Protein AF-A0A7X8C6Z3-F1 (afdb_monomer)

Radius of gyration: 22.42 Å; Cα contacts (8 Å, |Δi|>4): 36; chains: 1; bounding box: 45×37×60 Å

Mean predicted aligned error: 15.54 Å

Foldseek 3Di:
DDDDDPLRVLLVVLCVVVVNDLVCLVVPPCPVDPSNCSNVSDDPVCVVPDDVVVVVVVVVVVCVVPPDDDPPPPPDPPDDPDPPPPPDDDDDDDDDDDDDD

Structure (mmCIF, N/CA/C/O backbone):
data_AF-A0A7X8C6Z3-F1
#
_entry.id   AF-A0A7X8C6Z3-F1
#
loop_
_atom_site.group_PDB
_atom_site.id
_atom_site.type_symbol
_atom_site.label_atom_id
_atom_site.label_alt_id
_atom_site.label_comp_id
_atom_site.label_asym_id
_atom_site.label_entity_id
_atom_site.label_seq_id
_atom_site.pdbx_PDB_ins_code
_atom_site.Cartn_x
_atom_site.Cartn_y
_atom_site.Cartn_z
_atom_site.occupancy
_atom_site.B_iso_or_equiv
_atom_site.auth_seq_id
_atom_site.auth_comp_id
_atom_site.auth_asym_id
_atom_site.auth_atom_id
_atom_site.pdbx_PDB_model_num
ATOM 1 N N . MET A 1 1 ? 11.197 -3.847 18.656 1.00 56.16 1 MET A N 1
ATOM 2 C CA . MET A 1 1 ? 10.715 -3.113 17.462 1.00 56.16 1 MET A CA 1
ATOM 3 C C . MET A 1 1 ? 9.354 -3.681 17.085 1.00 56.16 1 MET A C 1
ATOM 5 O O . MET A 1 1 ? 9.218 -4.897 17.106 1.00 56.16 1 MET A O 1
ATOM 9 N N . ALA A 1 2 ? 8.336 -2.854 16.836 1.00 82.25 2 ALA A N 1
ATOM 10 C CA . ALA A 1 2 ? 7.005 -3.354 16.475 1.00 82.25 2 ALA A CA 1
ATOM 11 C C . ALA A 1 2 ? 7.013 -3.902 15.039 1.00 82.25 2 ALA A C 1
ATOM 13 O O . ALA A 1 2 ? 7.478 -3.214 14.129 1.00 82.25 2 ALA A O 1
ATOM 14 N N . GLN A 1 3 ? 6.496 -5.116 14.838 1.00 83.19 3 GLN A N 1
ATOM 15 C CA . GLN A 1 3 ? 6.463 -5.737 13.515 1.00 83.19 3 GLN A CA 1
ATOM 16 C C . GLN A 1 3 ? 5.464 -5.006 12.608 1.00 83.19 3 GLN A C 1
ATOM 18 O O . GLN A 1 3 ? 4.303 -4.828 12.997 1.00 83.19 3 GLN A O 1
ATOM 23 N N . PRO A 1 4 ? 5.878 -4.546 11.411 1.00 87.56 4 PRO A N 1
ATOM 24 C CA . PRO A 1 4 ? 4.972 -3.868 10.501 1.00 87.56 4 PRO A CA 1
ATOM 25 C C . PRO A 1 4 ? 3.896 -4.841 10.020 1.00 87.56 4 PRO A C 1
ATOM 27 O O . PRO A 1 4 ? 4.165 -6.007 9.736 1.00 87.56 4 PRO A O 1
ATOM 30 N N . THR A 1 5 ? 2.665 -4.349 9.874 1.00 90.69 5 THR A N 1
ATOM 31 C CA . THR A 1 5 ? 1.627 -5.125 9.192 1.00 90.69 5 THR A CA 1
ATOM 32 C C . THR A 1 5 ? 2.080 -5.438 7.760 1.00 90.69 5 THR A C 1
ATOM 34 O O . THR A 1 5 ? 2.791 -4.622 7.163 1.00 90.69 5 THR A O 1
ATOM 37 N N . PRO A 1 6 ? 1.654 -6.562 7.154 1.00 91.19 6 PRO A N 1
ATOM 38 C CA . PRO A 1 6 ? 2.103 -6.950 5.814 1.00 91.19 6 PRO A CA 1
ATOM 39 C C . PRO A 1 6 ? 1.912 -5.847 4.763 1.00 91.19 6 PRO A C 1
ATOM 41 O O . PRO A 1 6 ? 2.804 -5.573 3.967 1.00 91.19 6 PRO A O 1
ATOM 44 N N . LEU A 1 7 ? 0.787 -5.123 4.817 1.00 91.44 7 LEU A N 1
ATOM 45 C CA . LEU A 1 7 ? 0.518 -3.990 3.922 1.00 91.44 7 LEU A CA 1
ATOM 46 C C . LEU A 1 7 ? 1.495 -2.825 4.126 1.00 91.44 7 LEU A C 1
ATOM 48 O O . LEU A 1 7 ? 1.874 -2.152 3.167 1.00 91.44 7 LEU A O 1
ATOM 52 N N . ARG A 1 8 ? 1.914 -2.581 5.372 1.00 91.38 8 ARG A N 1
ATOM 53 C CA . ARG A 1 8 ? 2.900 -1.548 5.694 1.00 91.38 8 ARG A CA 1
ATOM 54 C C . ARG A 1 8 ? 4.295 -1.967 5.234 1.00 91.38 8 ARG A C 1
ATOM 56 O O . ARG A 1 8 ? 5.002 -1.128 4.689 1.00 91.38 8 ARG A O 1
ATOM 63 N N . ALA A 1 9 ? 4.649 -3.244 5.370 1.00 93.75 9 ALA A N 1
ATOM 64 C CA . ALA A 1 9 ? 5.900 -3.796 4.853 1.00 93.75 9 ALA A CA 1
ATOM 65 C C . ALA A 1 9 ? 5.982 -3.701 3.319 1.00 93.75 9 ALA A C 1
ATOM 67 O O . ALA A 1 9 ? 6.973 -3.204 2.790 1.00 93.75 9 ALA A O 1
ATOM 68 N N . ILE A 1 10 ? 4.912 -4.072 2.605 1.00 94.06 10 ILE A N 1
ATOM 69 C CA . ILE A 1 10 ? 4.843 -3.941 1.139 1.00 94.06 10 ILE A CA 1
ATOM 70 C C . ILE A 1 10 ? 5.023 -2.482 0.716 1.00 94.06 10 ILE A C 1
ATOM 72 O O . ILE A 1 10 ? 5.812 -2.188 -0.178 1.00 94.06 10 ILE A O 1
ATOM 76 N N . ARG A 1 11 ? 4.341 -1.545 1.387 1.00 93.31 11 ARG A N 1
ATOM 77 C CA . ARG A 1 11 ? 4.485 -0.117 1.085 1.00 93.31 11 ARG A CA 1
ATOM 78 C C . ARG A 1 11 ? 5.910 0.388 1.320 1.00 93.31 11 ARG A C 1
ATOM 80 O O . ARG A 1 11 ? 6.393 1.178 0.516 1.00 93.31 11 ARG A O 1
ATOM 87 N N . LEU A 1 12 ? 6.572 -0.056 2.389 1.00 93.25 12 LEU A N 1
ATOM 88 C CA . LEU A 1 12 ? 7.980 0.265 2.635 1.00 93.25 12 LEU A CA 1
ATOM 89 C C . LEU A 1 12 ? 8.872 -0.280 1.518 1.00 93.25 12 LEU A C 1
ATOM 91 O O . LEU A 1 12 ? 9.751 0.437 1.055 1.00 93.25 12 LEU A O 1
ATOM 95 N N . LYS A 1 13 ? 8.594 -1.489 1.014 1.00 93.75 13 LYS A N 1
ATOM 96 C CA . LYS A 1 13 ? 9.342 -2.044 -0.118 1.00 93.75 13 LYS A CA 1
ATOM 97 C C . LYS A 1 13 ? 9.119 -1.265 -1.415 1.00 93.75 13 LYS A C 1
ATOM 99 O O . LYS A 1 13 ? 10.060 -1.066 -2.174 1.00 93.75 13 LYS A O 1
ATOM 104 N N . CYS A 1 14 ? 7.900 -0.791 -1.666 1.00 94.25 14 CYS A N 1
ATOM 105 C CA . CYS A 1 14 ? 7.636 0.085 -2.808 1.00 94.25 14 CYS A CA 1
ATOM 106 C C . CYS A 1 14 ? 8.368 1.428 -2.679 1.00 94.25 14 CYS A C 1
ATOM 108 O O . CYS A 1 14 ? 8.866 1.933 -3.675 1.00 94.25 14 CYS A O 1
ATOM 110 N N . LEU A 1 15 ? 8.457 1.996 -1.471 1.00 94.19 15 LEU A N 1
ATOM 111 C CA . LEU A 1 15 ? 9.232 3.219 -1.237 1.00 94.19 15 LEU A CA 1
ATOM 112 C C . LEU A 1 15 ? 10.724 2.988 -1.487 1.00 94.19 15 LEU A C 1
ATOM 114 O O . LEU A 1 15 ? 11.330 3.777 -2.196 1.00 94.19 15 LEU A O 1
ATOM 118 N N . ASP A 1 16 ? 11.278 1.886 -0.989 1.00 95.50 16 ASP A N 1
ATOM 119 C CA . ASP A 1 16 ? 12.659 1.463 -1.249 1.00 95.50 16 ASP A CA 1
ATOM 120 C C . ASP A 1 16 ? 12.947 1.330 -2.759 1.00 95.50 16 ASP A C 1
ATOM 122 O O . ASP A 1 16 ? 13.919 1.880 -3.263 1.00 95.50 16 ASP A O 1
ATOM 126 N N . CYS A 1 17 ? 12.031 0.708 -3.509 1.00 94.56 17 CYS A N 1
ATOM 127 C CA . CYS A 1 17 ? 12.128 0.553 -4.966 1.00 94.56 17 CYS A CA 1
ATOM 128 C C . CYS A 1 17 ? 12.083 1.880 -5.746 1.00 94.56 17 CYS A C 1
ATOM 130 O O . CYS A 1 17 ? 12.598 1.954 -6.858 1.00 94.56 17 CYS A O 1
ATOM 132 N N . SER A 1 18 ? 11.432 2.908 -5.200 1.00 92.75 18 SER A N 1
ATOM 133 C CA . SER A 1 18 ? 11.241 4.212 -5.845 1.00 92.75 18 SER A CA 1
ATOM 134 C C . SER A 1 18 ? 12.092 5.313 -5.200 1.00 92.75 18 SER A C 1
ATOM 136 O O . SER A 1 18 ? 11.677 6.469 -5.168 1.00 92.75 18 SER A O 1
ATOM 138 N N . ASN A 1 19 ? 13.250 4.972 -4.623 1.00 93.69 19 ASN A N 1
ATOM 139 C CA . ASN A 1 19 ? 14.169 5.916 -3.968 1.00 93.69 19 ASN A CA 1
ATOM 140 C C . ASN A 1 19 ? 13.486 6.800 -2.905 1.00 93.69 19 ASN A C 1
ATOM 142 O O . ASN A 1 19 ? 13.750 7.996 -2.785 1.00 93.69 19 ASN A O 1
ATOM 146 N N . ASN A 1 20 ? 12.577 6.209 -2.131 1.00 92.88 20 ASN A N 1
ATOM 147 C CA . ASN A 1 20 ? 11.733 6.858 -1.128 1.00 92.88 20 ASN A CA 1
ATOM 148 C C . ASN A 1 20 ? 10.821 7.973 -1.665 1.00 92.88 20 ASN A C 1
ATOM 150 O O . ASN A 1 20 ? 10.283 8.751 -0.876 1.00 92.88 20 ASN A O 1
ATOM 154 N N . GLN A 1 21 ? 10.576 8.024 -2.977 1.00 92.56 21 GLN A N 1
ATOM 155 C CA . GLN A 1 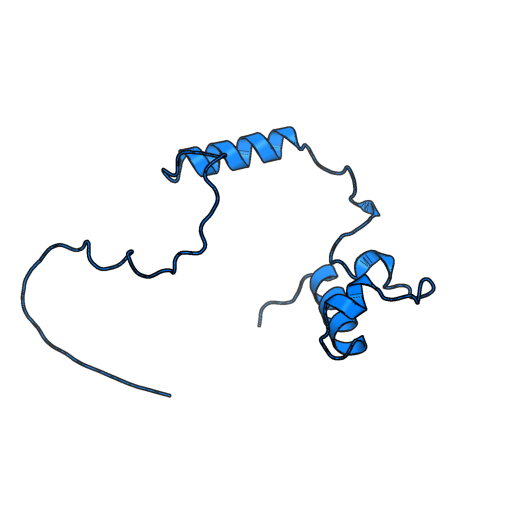21 ? 9.667 8.993 -3.579 1.00 92.56 21 GLN A CA 1
ATOM 156 C C . GLN A 1 21 ? 8.220 8.476 -3.559 1.00 92.56 21 GLN A C 1
ATOM 158 O O . GLN A 1 21 ? 7.866 7.548 -4.292 1.00 92.56 21 GLN A O 1
ATOM 163 N N . PRO A 1 22 ? 7.316 9.070 -2.755 1.00 90.94 22 PRO A N 1
ATOM 164 C CA . PRO A 1 22 ? 5.938 8.596 -2.651 1.00 90.94 22 PRO A CA 1
ATOM 165 C C . PRO A 1 22 ? 5.105 8.886 -3.906 1.00 90.94 22 PRO A C 1
ATOM 167 O O . PRO A 1 22 ? 4.072 8.240 -4.102 1.00 90.94 22 PRO A O 1
ATOM 170 N N . LEU A 1 23 ? 5.515 9.866 -4.719 1.00 93.06 23 LEU A N 1
ATOM 171 C CA . LEU A 1 23 ? 4.855 10.212 -5.976 1.00 93.06 23 LEU A CA 1
ATOM 172 C C . LEU A 1 23 ? 5.088 9.123 -7.029 1.00 93.06 23 LEU A C 1
ATOM 174 O O . LEU A 1 23 ? 4.130 8.645 -7.629 1.00 93.06 23 LEU A O 1
ATOM 178 N N . GLU A 1 24 ? 6.324 8.643 -7.138 1.00 93.00 24 GLU A N 1
ATOM 179 C CA . GLU A 1 24 ? 6.707 7.534 -8.017 1.00 93.00 24 GLU A CA 1
ATOM 180 C C . GLU A 1 24 ? 5.967 6.239 -7.664 1.00 93.00 24 GLU A C 1
ATOM 182 O O . GLU A 1 24 ? 5.447 5.555 -8.539 1.00 93.00 24 GLU A O 1
ATOM 187 N N . VAL A 1 25 ? 5.775 5.941 -6.373 1.00 92.56 25 VAL A N 1
ATOM 188 C CA . VAL A 1 25 ? 4.969 4.775 -5.958 1.00 92.56 25 VAL A CA 1
ATOM 189 C C . VAL A 1 25 ? 3.511 4.882 -6.433 1.00 92.56 25 VAL A C 1
ATOM 191 O O . VAL A 1 25 ? 2.870 3.868 -6.727 1.00 92.56 25 VAL A O 1
ATOM 194 N N . LYS A 1 26 ? 2.948 6.096 -6.505 1.00 91.88 26 LYS A N 1
ATOM 195 C CA . LYS A 1 26 ? 1.589 6.307 -7.033 1.00 91.88 26 LYS A CA 1
ATOM 196 C C . LYS A 1 26 ? 1.558 6.168 -8.556 1.00 91.88 26 LYS A C 1
ATOM 198 O O . LYS A 1 26 ? 0.664 5.481 -9.055 1.00 91.88 26 LYS A O 1
ATOM 203 N N . ASN A 1 27 ? 2.541 6.765 -9.228 1.00 93.94 27 ASN A N 1
ATOM 204 C CA . ASN A 1 27 ? 2.651 6.866 -10.685 1.00 93.94 27 ASN A CA 1
ATOM 205 C C . ASN A 1 27 ? 3.395 5.691 -11.338 1.00 93.94 27 ASN A C 1
ATOM 207 O O . ASN A 1 27 ? 3.634 5.713 -12.540 1.00 93.94 27 ASN A O 1
ATOM 211 N N . CYS A 1 28 ? 3.740 4.659 -10.566 1.00 93.75 28 CYS A N 1
ATOM 212 C CA . CYS A 1 28 ? 4.406 3.468 -11.069 1.00 93.75 28 CYS A CA 1
ATOM 213 C C . CYS A 1 28 ? 3.619 2.864 -12.244 1.00 93.75 28 CYS A C 1
ATOM 215 O O . CYS A 1 28 ? 2.430 2.560 -12.115 1.00 93.75 28 CYS A O 1
ATOM 217 N N . THR A 1 29 ? 4.294 2.688 -13.379 1.00 93.94 29 THR A N 1
ATOM 218 C CA . THR A 1 29 ? 3.730 2.151 -14.629 1.00 93.94 29 THR A CA 1
ATOM 219 C C . THR A 1 29 ? 3.841 0.630 -14.730 1.00 93.94 29 THR A C 1
ATOM 221 O O . THR A 1 29 ? 3.260 0.032 -15.629 1.00 93.94 29 THR A O 1
ATOM 224 N N . ILE A 1 30 ? 4.545 -0.014 -13.793 1.00 93.75 30 ILE A N 1
ATOM 225 C CA . ILE A 1 30 ? 4.801 -1.459 -13.790 1.00 93.75 30 ILE A CA 1
ATOM 226 C C . ILE A 1 30 ? 3.567 -2.197 -13.252 1.00 93.75 30 ILE A C 1
ATOM 228 O O . ILE A 1 30 ? 3.493 -2.550 -12.070 1.00 93.75 30 ILE A O 1
ATOM 232 N N . THR A 1 31 ? 2.581 -2.421 -14.119 1.00 90.56 31 THR A N 1
ATOM 233 C CA . THR A 1 31 ? 1.335 -3.136 -13.788 1.00 90.56 31 THR A CA 1
ATOM 234 C C . THR A 1 31 ? 1.544 -4.623 -13.528 1.00 90.56 31 THR A C 1
ATOM 236 O O . THR A 1 31 ? 0.769 -5.221 -12.784 1.00 90.56 31 THR A O 1
ATOM 239 N N . ASP A 1 32 ? 2.617 -5.199 -14.070 1.00 94.31 32 ASP A N 1
ATOM 240 C CA . ASP A 1 32 ? 2.927 -6.630 -13.953 1.00 94.31 32 ASP A CA 1
ATOM 241 C C . ASP A 1 32 ? 3.538 -7.001 -12.594 1.00 94.31 32 ASP A C 1
ATOM 243 O O . ASP A 1 32 ? 3.727 -8.173 -12.269 1.00 94.31 32 ASP A O 1
ATOM 247 N N . CYS A 1 33 ? 3.840 -6.007 -11.753 1.00 93.31 33 CYS A N 1
ATOM 248 C CA . CYS A 1 33 ? 4.379 -6.253 -10.427 1.00 93.31 33 CYS A CA 1
ATOM 249 C C . CYS A 1 33 ? 3.312 -6.899 -9.518 1.00 93.31 33 CYS A C 1
ATOM 251 O O . CYS A 1 33 ? 2.240 -6.319 -9.320 1.00 93.31 33 CYS A O 1
ATOM 253 N N . PRO A 1 34 ? 3.604 -8.025 -8.836 1.00 92.00 34 PRO A N 1
ATOM 254 C CA . PRO A 1 34 ? 2.648 -8.657 -7.920 1.00 92.00 34 PRO A CA 1
ATOM 255 C C . PRO A 1 34 ? 2.267 -7.748 -6.737 1.00 92.00 34 PRO A C 1
ATOM 257 O O . PRO A 1 34 ? 1.193 -7.885 -6.147 1.00 92.00 34 PRO A O 1
ATOM 260 N N . LEU A 1 35 ? 3.127 -6.780 -6.396 1.00 92.81 35 LEU A N 1
ATOM 261 C CA . LEU A 1 35 ? 2.884 -5.795 -5.341 1.00 92.81 35 LEU A CA 1
ATOM 262 C C . LEU A 1 35 ? 2.061 -4.587 -5.816 1.00 92.81 35 LEU A C 1
ATOM 264 O O . LEU A 1 35 ? 1.608 -3.804 -4.975 1.00 92.81 35 LEU A O 1
ATOM 268 N N . TYR A 1 36 ? 1.831 -4.433 -7.126 1.00 93.31 36 TYR A N 1
ATOM 269 C CA . TYR A 1 36 ? 1.184 -3.260 -7.720 1.00 93.31 36 TYR A CA 1
ATOM 270 C C . TYR A 1 36 ? -0.162 -2.939 -7.059 1.00 93.31 36 TYR A C 1
ATOM 272 O O . TYR A 1 36 ? -0.437 -1.789 -6.710 1.00 93.31 36 TYR A O 1
ATOM 280 N N . TYR A 1 37 ? -0.973 -3.961 -6.790 1.00 91.69 37 TYR A N 1
ATOM 281 C CA . TYR A 1 37 ? -2.291 -3.823 -6.164 1.00 91.69 37 TYR A CA 1
ATOM 282 C C . TYR A 1 37 ? -2.248 -3.358 -4.702 1.00 91.69 37 TYR A C 1
ATOM 284 O O . TYR A 1 37 ? -3.208 -2.763 -4.211 1.00 91.69 37 TYR A O 1
ATOM 292 N N . TYR A 1 38 ? -1.137 -3.608 -4.007 1.00 93.00 38 TYR A N 1
ATOM 293 C CA . TYR A 1 38 ? -0.974 -3.351 -2.575 1.00 93.00 38 TYR A CA 1
ATOM 294 C C . TYR A 1 38 ? -0.105 -2.122 -2.272 1.00 93.00 38 TYR A C 1
ATOM 296 O O . TYR A 1 38 ? -0.038 -1.696 -1.118 1.00 93.00 38 TYR A O 1
ATOM 304 N N . ARG A 1 39 ? 0.518 -1.507 -3.288 1.00 92.25 39 ARG A N 1
ATOM 305 C CA . ARG A 1 39 ? 1.475 -0.385 -3.158 1.00 92.25 39 ARG A CA 1
ATOM 306 C C . ARG A 1 39 ? 0.956 0.815 -2.351 1.00 92.25 39 ARG A C 1
ATOM 308 O O . ARG A 1 39 ? 1.705 1.523 -1.674 1.00 92.25 39 ARG A O 1
ATOM 315 N N . LEU A 1 40 ? -0.360 1.036 -2.376 1.00 90.38 40 LEU A N 1
ATOM 316 C CA . LEU A 1 40 ? -1.031 2.118 -1.647 1.00 90.38 40 LEU A CA 1
ATOM 317 C C . LEU A 1 40 ? -1.411 1.746 -0.203 1.00 90.38 40 LEU A C 1
ATOM 319 O O . LEU A 1 40 ? -2.100 2.517 0.461 1.00 90.38 40 LEU A O 1
ATOM 323 N N . GLY A 1 41 ? -0.995 0.577 0.290 1.00 88.81 41 GLY A N 1
ATOM 324 C CA . GLY A 1 41 ? -1.359 0.082 1.619 1.00 88.81 41 GLY A CA 1
ATOM 325 C C . GLY A 1 41 ? -2.841 -0.288 1.745 1.00 88.81 41 GLY A C 1
ATOM 326 O O . GLY A 1 41 ? -3.363 -0.367 2.855 1.00 88.81 41 GLY A O 1
ATOM 327 N N . LYS A 1 42 ? -3.532 -0.493 0.617 1.00 87.81 42 LYS A N 1
ATOM 328 C CA . LYS A 1 42 ? -4.935 -0.914 0.558 1.00 87.81 42 LYS A CA 1
ATOM 329 C C . LYS A 1 42 ? -5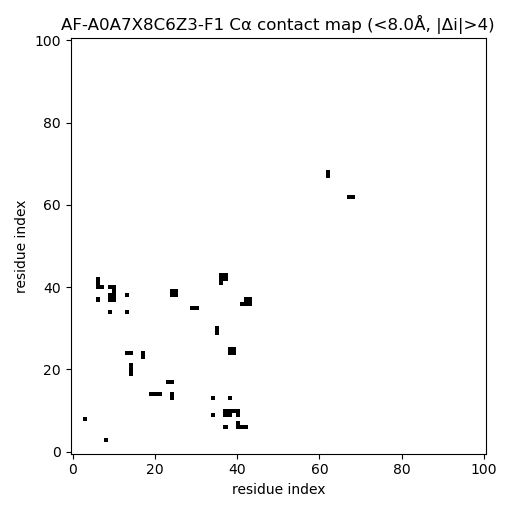.010 -2.315 -0.029 1.00 87.81 42 LYS A C 1
ATOM 331 O O . LYS A 1 42 ? -4.316 -2.619 -0.991 1.00 87.81 42 LYS A O 1
ATOM 336 N N . ASN A 1 43 ? -5.858 -3.158 0.550 1.00 89.31 43 ASN A N 1
ATOM 337 C CA . ASN A 1 43 ? -6.126 -4.485 0.013 1.00 89.31 43 ASN A CA 1
ATOM 338 C C . ASN A 1 43 ? -7.406 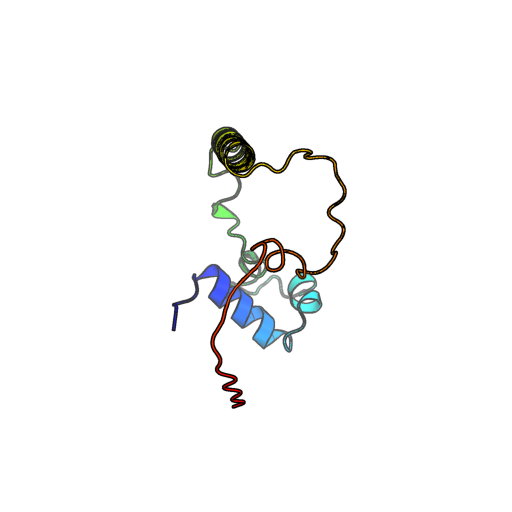-4.433 -0.841 1.00 89.31 43 ASN A C 1
ATOM 340 O O . ASN A 1 43 ? -8.477 -4.208 -0.269 1.00 89.31 43 ASN A O 1
ATOM 344 N N . PRO A 1 44 ? -7.336 -4.655 -2.167 1.00 87.06 44 PRO A N 1
ATOM 345 C CA . PRO A 1 44 ? -8.517 -4.634 -3.031 1.00 87.06 44 PRO A CA 1
ATOM 346 C C . PRO A 1 44 ? -9.563 -5.680 -2.626 1.00 87.06 44 PRO A C 1
ATOM 348 O O . PRO A 1 44 ? -10.754 -5.395 -2.706 1.00 87.06 44 PRO A O 1
ATOM 351 N N . LYS A 1 45 ? -9.148 -6.838 -2.086 1.00 85.88 45 LYS A N 1
ATOM 352 C CA . LYS A 1 45 ? -10.067 -7.899 -1.630 1.00 85.88 45 LYS A CA 1
ATOM 353 C C . LYS A 1 45 ? -10.927 -7.491 -0.435 1.00 85.88 45 LYS A C 1
ATOM 355 O O . LYS A 1 45 ? -11.924 -8.136 -0.150 1.00 85.88 45 LYS A O 1
ATOM 360 N N . ARG A 1 46 ? -10.534 -6.433 0.281 1.00 84.50 46 ARG A N 1
ATOM 361 C CA . ARG A 1 46 ? -11.287 -5.900 1.424 1.00 84.50 46 ARG A CA 1
ATOM 362 C C . ARG A 1 46 ? -12.193 -4.729 1.051 1.00 84.50 46 ARG A C 1
ATOM 364 O O . ARG A 1 46 ? -12.822 -4.150 1.936 1.00 84.50 46 ARG A O 1
ATOM 371 N N . LYS A 1 47 ? -12.255 -4.341 -0.227 1.00 81.12 47 LYS A N 1
ATOM 372 C CA . LYS A 1 47 ? -13.129 -3.254 -0.680 1.00 81.12 47 LYS A CA 1
ATOM 373 C C . LYS A 1 47 ? -14.588 -3.673 -0.460 1.00 81.12 47 LYS A C 1
ATOM 375 O O . LYS A 1 47 ? -15.019 -4.682 -0.995 1.00 81.12 47 LYS A O 1
ATOM 380 N N . GLY A 1 48 ? -15.319 -2.915 0.360 1.00 80.12 48 GLY A N 1
ATOM 381 C CA . GLY A 1 48 ? -16.709 -3.222 0.727 1.00 80.12 48 GLY A CA 1
ATOM 382 C C . GLY A 1 48 ? -16.872 -4.159 1.929 1.00 80.12 48 GLY A C 1
ATOM 383 O O . GLY A 1 48 ? -17.994 -4.402 2.353 1.00 80.12 48 GLY A O 1
ATOM 384 N N . MET A 1 49 ? -15.777 -4.649 2.523 1.00 77.50 49 MET A N 1
ATOM 385 C CA . MET A 1 49 ? -15.853 -5.429 3.759 1.00 77.50 49 MET A CA 1
ATOM 386 C C . MET A 1 49 ? -15.906 -4.498 4.972 1.00 77.50 49 MET A C 1
ATOM 388 O O . MET A 1 49 ? -14.919 -3.836 5.302 1.00 77.50 49 MET A O 1
ATOM 392 N N . GLY A 1 50 ? -17.044 -4.488 5.659 1.00 78.94 50 GLY A N 1
ATOM 393 C CA . GLY A 1 50 ? -17.261 -3.749 6.901 1.00 78.94 50 GLY A CA 1
ATOM 394 C C . GLY A 1 50 ? -18.622 -3.064 6.923 1.00 78.94 50 GLY A C 1
ATOM 395 O O . GLY A 1 50 ? -19.222 -2.839 5.878 1.00 78.94 50 GLY A O 1
ATOM 396 N N . ASN A 1 51 ? -19.105 -2.723 8.117 1.00 85.25 51 ASN A N 1
ATOM 397 C CA . ASN A 1 51 ? -20.316 -1.925 8.274 1.00 85.25 51 ASN A CA 1
ATOM 398 C C . ASN A 1 51 ? -19.924 -0.433 8.393 1.00 85.25 51 ASN A C 1
ATOM 400 O O . ASN A 1 51 ? -19.464 -0.019 9.464 1.00 85.25 51 ASN A O 1
ATOM 404 N N . PRO A 1 52 ? -20.067 0.380 7.325 1.00 82.75 52 PRO A N 1
ATOM 405 C CA . PRO A 1 52 ? -19.704 1.798 7.363 1.00 82.75 52 PRO A CA 1
ATOM 406 C C . PRO A 1 52 ? -20.531 2.583 8.389 1.00 82.75 52 PRO A C 1
ATOM 408 O O . PRO A 1 52 ? -20.030 3.541 8.975 1.00 82.75 52 PRO A O 1
ATOM 411 N N . GLU A 1 53 ? -21.763 2.149 8.662 1.00 86.19 53 GLU A N 1
ATOM 412 C CA . GLU A 1 53 ? -22.640 2.763 9.656 1.00 86.19 53 GLU A CA 1
ATOM 413 C C . GLU A 1 53 ? -22.122 2.529 11.080 1.00 86.19 53 GLU A C 1
ATOM 415 O O . GLU A 1 53 ? -22.068 3.460 11.884 1.00 86.19 53 GLU A O 1
ATOM 420 N N . ALA A 1 54 ? -21.650 1.314 11.380 1.00 84.81 54 ALA A N 1
ATOM 421 C CA . ALA A 1 54 ? -21.017 1.011 12.664 1.00 84.81 54 ALA A CA 1
ATOM 422 C C . ALA A 1 54 ? -19.743 1.847 12.878 1.00 84.81 54 ALA A C 1
ATO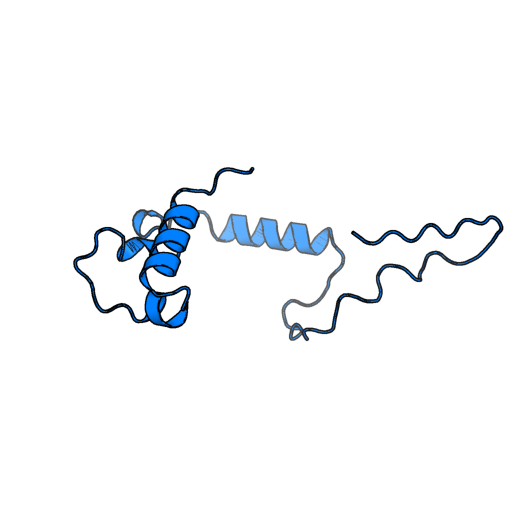M 424 O O . ALA A 1 54 ? -19.505 2.352 13.976 1.00 84.81 54 ALA A O 1
ATOM 425 N N . PHE A 1 55 ? -18.950 2.056 11.820 1.00 80.69 55 PHE A N 1
ATOM 426 C CA . PHE A 1 55 ? -17.763 2.910 11.880 1.00 80.69 55 PHE A CA 1
ATOM 427 C C . PHE A 1 55 ? -18.117 4.388 12.115 1.00 80.69 55 PHE A C 1
ATOM 429 O O . PHE A 1 55 ? -17.465 5.050 12.925 1.00 80.69 55 PHE A O 1
ATOM 436 N N . LYS A 1 56 ? -19.171 4.897 11.458 1.00 84.81 56 LYS A N 1
ATOM 437 C CA . LYS A 1 56 ? -19.697 6.254 11.679 1.00 84.81 56 LYS A CA 1
ATOM 438 C C . LYS A 1 56 ? -20.149 6.439 13.131 1.00 84.81 56 LYS A C 1
ATOM 440 O O . LYS A 1 56 ? -19.671 7.361 13.786 1.00 84.81 56 LYS A O 1
ATOM 445 N N . LYS A 1 57 ? -20.950 5.508 13.665 1.00 85.81 57 LYS A N 1
ATOM 446 C CA . LYS A 1 57 ? -21.412 5.524 15.066 1.00 85.81 57 LYS A CA 1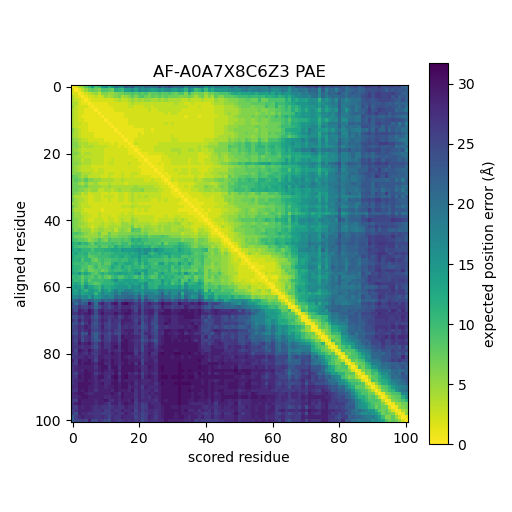
ATOM 447 C C . LYS A 1 57 ? -20.249 5.501 16.066 1.00 85.81 57 LYS A C 1
ATOM 449 O O . LYS A 1 57 ? -20.271 6.259 17.030 1.00 85.81 57 LYS A O 1
ATOM 454 N N . TYR A 1 58 ? -19.215 4.686 15.824 1.00 84.12 58 TYR A N 1
ATOM 455 C CA . TYR A 1 58 ? -18.012 4.647 16.670 1.00 84.12 58 TYR A CA 1
ATOM 456 C C . TYR A 1 58 ? -17.218 5.960 16.631 1.00 84.12 58 TYR A C 1
ATOM 458 O O . TYR A 1 58 ? -16.755 6.444 17.660 1.00 84.12 58 TYR A O 1
ATOM 466 N N . ARG A 1 59 ? -17.055 6.563 15.447 1.00 79.50 59 ARG A N 1
ATOM 467 C CA . ARG A 1 59 ? -16.369 7.856 15.315 1.00 79.50 59 ARG A CA 1
ATOM 468 C C . ARG A 1 59 ? -17.166 8.988 15.975 1.00 79.50 59 ARG A C 1
ATOM 470 O O . ARG A 1 59 ? -16.566 9.846 16.613 1.00 79.50 59 ARG A O 1
ATOM 477 N N . GLU A 1 60 ? -18.490 8.976 15.856 1.00 80.62 60 GLU A N 1
ATOM 478 C CA . GLU A 1 60 ? -19.378 9.930 16.532 1.00 80.62 60 GLU A CA 1
ATOM 479 C C . GLU A 1 60 ? -19.359 9.761 18.053 1.00 80.62 60 GLU A C 1
ATOM 481 O O . GLU A 1 60 ? -19.325 10.756 18.771 1.00 80.62 60 GLU A O 1
ATOM 486 N N . SER A 1 61 ? -19.355 8.527 18.567 1.00 78.81 61 SER A N 1
ATOM 487 C CA . SER A 1 61 ? -19.249 8.289 20.011 1.00 78.81 61 SER A CA 1
ATOM 488 C C . SER A 1 61 ? -17.879 8.698 20.555 1.00 78.81 61 SER A C 1
ATOM 490 O O . SER A 1 61 ? -17.805 9.282 21.631 1.00 78.81 61 SER A O 1
ATOM 492 N N . GLN A 1 62 ? -16.801 8.482 19.796 1.00 73.69 62 GLN A N 1
ATOM 493 C CA . GLN A 1 62 ? -15.471 9.016 20.106 1.00 73.69 62 GLN A CA 1
ATOM 494 C C . GLN A 1 62 ? -15.493 10.552 20.187 1.00 73.69 62 GLN A C 1
ATOM 496 O O . GLN A 1 62 ? -15.084 11.095 21.206 1.00 73.69 62 GLN A O 1
ATOM 501 N N . ALA A 1 63 ? -16.046 11.244 19.183 1.00 68.50 63 ALA A N 1
ATOM 502 C CA . ALA A 1 63 ? -16.142 12.711 19.160 1.00 68.50 63 ALA A CA 1
ATOM 503 C C . ALA A 1 63 ? -17.009 13.294 20.293 1.00 68.50 63 ALA A C 1
ATOM 505 O O . ALA A 1 63 ? -16.749 14.389 20.777 1.00 68.50 63 ALA A O 1
ATOM 506 N N . LYS A 1 64 ? -18.022 12.554 20.757 1.00 62.56 64 LYS A N 1
ATOM 507 C CA . LYS A 1 64 ? -18.829 12.937 21.928 1.00 62.56 64 LYS A CA 1
ATOM 508 C C . LYS A 1 64 ? -18.067 12.762 23.247 1.00 62.56 64 LYS A C 1
ATOM 510 O O . LYS A 1 64 ? -18.323 13.498 24.192 1.00 62.56 64 LYS A O 1
ATOM 515 N N . ASN A 1 65 ? -17.127 11.816 23.303 1.00 59.19 65 ASN A N 1
ATOM 516 C CA . ASN A 1 65 ? -16.316 11.538 24.491 1.00 59.19 65 ASN A CA 1
ATOM 517 C C . ASN A 1 65 ? -15.074 12.440 24.612 1.00 59.19 65 ASN A C 1
ATOM 519 O O . ASN A 1 65 ? -14.572 12.640 25.715 1.00 59.19 65 ASN A O 1
ATOM 523 N N . CYS A 1 66 ? -14.578 13.015 23.515 1.00 50.41 66 CYS A N 1
ATOM 524 C CA . CYS A 1 66 ? -13.557 14.059 23.536 1.00 50.41 66 CYS A CA 1
ATOM 525 C C . CYS A 1 66 ? -14.160 15.355 22.993 1.00 50.41 66 CYS A C 1
ATOM 527 O O . CYS A 1 66 ? -14.241 15.515 21.788 1.00 50.41 66 CYS A O 1
ATOM 529 N N . GLY A 1 67 ? -14.599 16.260 23.877 1.00 52.97 67 GLY A N 1
ATOM 530 C CA . GLY A 1 67 ? -15.303 17.504 23.526 1.00 52.97 67 GLY A CA 1
ATOM 531 C C . GLY A 1 67 ? -14.608 18.354 22.451 1.00 52.97 67 GLY A C 1
ATOM 532 O O . GLY A 1 67 ? -13.855 19.272 22.759 1.00 52.97 67 GLY A O 1
ATOM 533 N N . LEU A 1 68 ? -14.881 18.039 21.188 1.00 49.97 68 LEU A N 1
ATOM 534 C CA . LEU A 1 68 ? -14.426 18.703 19.974 1.00 49.97 68 LEU A CA 1
ATOM 535 C C . LEU A 1 68 ? -15.662 18.794 19.080 1.00 49.97 68 LEU A C 1
ATOM 537 O O . LEU A 1 68 ? -15.984 17.870 18.333 1.00 49.97 68 LEU A O 1
ATOM 541 N N . ALA A 1 69 ? -16.400 19.887 19.244 1.00 45.75 69 ALA A N 1
ATOM 542 C CA . ALA A 1 69 ? -17.497 20.231 18.359 1.00 45.75 69 ALA A CA 1
ATOM 543 C C . ALA A 1 69 ? -16.965 20.683 16.986 1.00 45.75 69 ALA A C 1
ATOM 545 O O . ALA A 1 69 ? -15.872 21.244 16.886 1.00 45.75 69 ALA A O 1
ATOM 546 N N . ASP A 1 70 ? -17.808 20.452 15.977 1.00 48.75 70 ASP A N 1
ATOM 547 C CA . ASP A 1 70 ? -17.805 20.974 14.603 1.00 48.75 70 ASP A CA 1
ATOM 548 C C . ASP A 1 70 ? -17.094 20.119 13.528 1.00 48.75 70 ASP A C 1
ATOM 550 O O . ASP A 1 70 ? -15.901 20.290 13.266 1.00 48.75 70 ASP A O 1
ATOM 554 N N . PRO A 1 71 ? -17.834 19.222 12.834 1.00 53.59 71 PRO A N 1
ATOM 555 C CA . PRO A 1 71 ? -17.313 18.428 11.715 1.00 53.59 71 PRO A CA 1
ATOM 556 C C . PRO A 1 71 ? -17.001 19.244 10.444 1.00 53.59 71 PRO A C 1
ATOM 558 O O . PRO A 1 71 ? -16.351 18.706 9.549 1.00 53.59 71 PRO A O 1
ATOM 561 N N . ASP A 1 72 ? -17.400 20.521 10.383 1.00 52.12 72 ASP A N 1
ATOM 562 C CA . ASP A 1 72 ? -17.208 21.408 9.222 1.00 52.12 72 ASP A CA 1
ATOM 563 C C . ASP A 1 72 ? -16.169 22.520 9.458 1.00 52.12 72 ASP A C 1
ATOM 565 O O . ASP A 1 72 ? -15.965 23.386 8.605 1.00 52.12 72 ASP A O 1
ATOM 569 N N . LYS A 1 73 ? -15.474 22.518 10.605 1.00 44.38 73 LYS A N 1
ATOM 570 C CA . LYS A 1 73 ? -14.409 23.493 10.860 1.00 44.38 73 LYS A CA 1
ATOM 571 C C . LYS A 1 73 ? -13.158 23.085 10.068 1.00 44.38 73 LYS A C 1
ATOM 573 O O . LYS A 1 73 ? -12.649 21.981 10.282 1.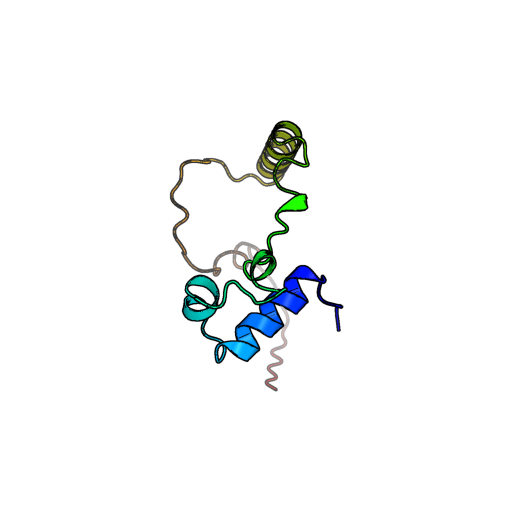00 44.38 73 LYS A O 1
ATOM 578 N N . PRO A 1 74 ? -12.626 23.927 9.161 1.00 47.16 74 PRO A N 1
ATOM 579 C CA . PRO A 1 74 ? -11.391 23.609 8.457 1.00 47.16 74 PRO A CA 1
ATOM 580 C C . PRO A 1 74 ? -10.272 23.423 9.487 1.00 47.16 74 PRO A C 1
ATOM 582 O O . PRO A 1 74 ? -9.995 24.312 10.291 1.00 47.16 74 PRO A O 1
ATOM 585 N N . HIS A 1 75 ? -9.664 22.235 9.496 1.00 49.81 75 HIS A N 1
ATOM 586 C CA . HIS A 1 75 ? -8.571 21.884 10.398 1.00 49.81 75 HIS A CA 1
ATOM 587 C C . HIS A 1 75 ? -7.316 22.687 10.012 1.00 49.81 75 HIS A C 1
ATOM 589 O O . HIS A 1 75 ? -6.474 22.219 9.243 1.00 49.81 75 HIS A O 1
ATOM 595 N N . ASP A 1 76 ? -7.200 23.907 10.533 1.00 39.06 76 ASP A N 1
ATOM 596 C CA . ASP A 1 76 ? -5.986 24.715 10.444 1.00 39.06 76 ASP A CA 1
ATOM 597 C C . ASP A 1 76 ? -4.858 23.993 11.204 1.00 39.06 76 ASP A C 1
ATOM 599 O O . ASP A 1 76 ? -5.001 23.599 12.365 1.00 39.06 76 ASP A O 1
ATOM 603 N N . PHE A 1 77 ? -3.738 23.756 10.525 1.00 44.66 77 PHE A N 1
ATOM 604 C CA . PHE A 1 77 ? -2.538 23.127 11.071 1.00 44.66 77 PHE A CA 1
ATOM 605 C C . PHE A 1 77 ? -1.797 24.120 11.986 1.00 44.66 77 PHE A C 1
ATOM 607 O O . PHE A 1 77 ? -0.628 24.427 11.779 1.00 44.66 77 PHE A O 1
ATOM 614 N N . LYS A 1 78 ? -2.442 24.640 13.032 1.00 35.62 78 LYS A N 1
ATOM 615 C CA . LYS A 1 78 ? -1.738 25.405 14.069 1.00 35.62 78 LYS A CA 1
ATOM 616 C C . LYS A 1 78 ? -1.294 24.481 15.195 1.00 35.62 78 LYS A C 1
ATOM 618 O O . LYS A 1 78 ? -2.023 24.130 16.113 1.00 35.62 78 LYS A O 1
ATOM 623 N N . THR A 1 79 ? -0.065 24.002 15.007 1.00 40.28 79 THR A N 1
ATOM 624 C CA . THR A 1 79 ? 0.985 23.799 16.017 1.00 40.28 79 THR A CA 1
ATOM 625 C C . THR A 1 79 ? 0.532 23.577 17.464 1.00 40.28 79 THR A C 1
ATOM 627 O O . THR A 1 79 ? 0.236 24.517 18.184 1.00 40.28 79 THR A O 1
ATOM 630 N N 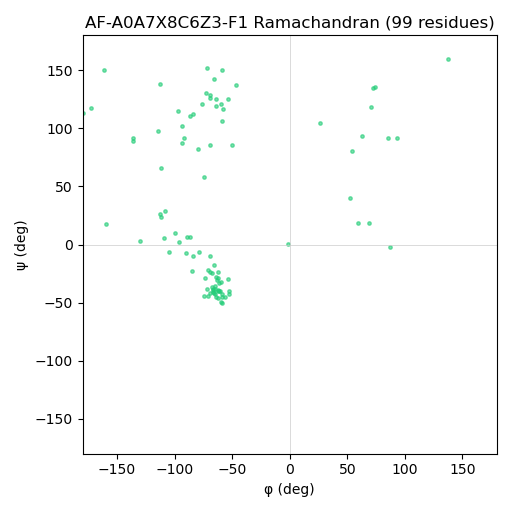. LYS A 1 80 ? 0.620 22.308 17.876 1.00 42.09 80 LYS A N 1
ATOM 631 C CA . LYS A 1 80 ? 0.925 21.670 19.181 1.00 42.09 80 LYS A CA 1
ATOM 632 C C . LYS A 1 80 ? 1.270 22.465 20.467 1.00 42.09 80 LYS A C 1
ATOM 634 O O . LYS A 1 80 ? 1.518 21.794 21.466 1.00 42.09 80 LYS A O 1
ATOM 639 N N . ASN A 1 81 ? 1.312 23.787 20.536 1.00 46.50 81 ASN A N 1
ATOM 640 C CA . ASN A 1 81 ? 1.885 24.487 21.685 1.00 46.50 81 ASN A CA 1
ATOM 641 C C . ASN A 1 81 ? 0.849 25.243 22.520 1.00 46.50 81 ASN A C 1
ATOM 643 O O . ASN A 1 81 ? 0.893 26.456 22.554 1.00 46.50 81 ASN A O 1
ATOM 647 N N . GLU A 1 82 ? -0.075 24.534 23.179 1.00 43.91 82 GLU A N 1
ATOM 648 C CA . GLU A 1 82 ? -1.010 25.161 24.143 1.00 43.91 82 GLU A CA 1
ATOM 649 C C . GLU A 1 82 ? -1.638 24.163 25.143 1.00 43.91 82 GLU A C 1
ATOM 651 O O . GLU A 1 82 ? -2.637 24.442 25.795 1.00 43.91 82 GLU A O 1
ATOM 656 N N . ARG A 1 83 ? -1.056 22.962 25.306 1.00 44.25 83 ARG A N 1
ATOM 657 C CA . ARG A 1 83 ? -1.558 21.938 26.251 1.00 44.25 83 ARG A CA 1
ATOM 658 C C . ARG A 1 83 ? -0.814 21.866 27.591 1.00 44.25 83 ARG A C 1
ATOM 660 O 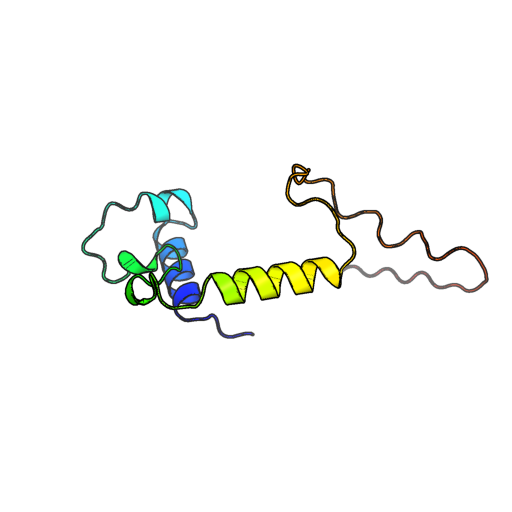O . ARG A 1 83 ? -1.046 20.920 28.337 1.00 44.25 83 ARG A O 1
ATOM 667 N N . LYS A 1 84 ? 0.076 22.811 27.922 1.00 40.31 84 LYS A N 1
ATOM 668 C CA . LYS A 1 84 ? 0.841 22.746 29.187 1.00 40.31 84 LYS A CA 1
ATOM 669 C C . LYS A 1 84 ? 0.865 23.990 30.079 1.00 40.31 84 LYS A C 1
ATOM 671 O O . LYS A 1 84 ? 1.455 23.898 31.146 1.00 40.31 84 LYS A O 1
ATOM 676 N N . GLU A 1 85 ? 0.169 25.077 29.753 1.00 37.84 85 GLU A N 1
ATOM 677 C CA . GLU A 1 85 ? 0.165 26.289 30.604 1.00 37.84 85 GLU A CA 1
ATOM 678 C C . GLU A 1 85 ? -1.179 26.584 31.289 1.00 37.84 85 GLU A C 1
ATOM 680 O O . GLU A 1 85 ? -1.439 27.700 31.715 1.00 37.84 85 GLU A O 1
ATOM 685 N N . ALA A 1 86 ? -2.022 25.563 31.474 1.00 40.47 86 ALA A N 1
ATOM 686 C CA . ALA A 1 86 ? -3.229 25.651 32.304 1.00 40.47 86 ALA A CA 1
ATOM 687 C C . ALA A 1 86 ? -3.149 24.783 33.577 1.00 40.47 86 ALA A C 1
ATOM 689 O O . ALA A 1 86 ? -4.171 24.372 34.119 1.00 40.47 86 ALA A O 1
ATOM 690 N N . GLN A 1 87 ? -1.941 24.500 34.077 1.00 45.38 87 GLN A N 1
ATOM 691 C CA . GLN A 1 87 ? -1.763 24.164 35.494 1.00 45.38 87 GLN A CA 1
ATOM 692 C C . GLN A 1 87 ? -1.426 25.460 36.223 1.00 45.38 87 GLN A C 1
ATOM 694 O O . GLN A 1 87 ? -0.273 25.864 36.343 1.00 45.38 87 GLN A O 1
ATOM 699 N N . CYS A 1 88 ? -2.486 26.154 36.623 1.00 28.05 88 CYS A N 1
ATOM 700 C CA . CYS A 1 88 ? -2.422 27.389 37.378 1.00 28.05 88 CYS A CA 1
ATOM 701 C C . CYS A 1 88 ? -1.672 27.154 38.710 1.00 28.05 88 CYS A C 1
ATOM 703 O O . CYS A 1 88 ? -2.200 26.525 39.618 1.00 28.05 88 CYS A O 1
ATOM 705 N N . VAL A 1 89 ? -0.437 27.663 38.766 1.00 37.00 89 VAL A N 1
ATOM 706 C CA . VAL A 1 89 ? 0.149 28.479 39.847 1.00 37.00 89 VAL A CA 1
ATOM 707 C C . VAL A 1 89 ? 0.486 27.823 41.210 1.00 37.00 89 VAL A C 1
ATOM 709 O O . VAL A 1 89 ? -0.381 27.493 42.010 1.00 37.00 89 VAL A O 1
ATOM 712 N N . ASN A 1 90 ? 1.801 27.883 41.505 1.00 37.50 90 AS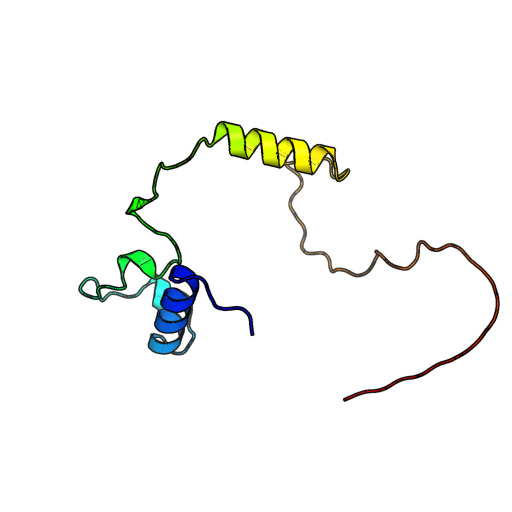N A N 1
ATOM 713 C CA . ASN A 1 90 ? 2.504 27.905 42.807 1.00 37.50 90 ASN A CA 1
ATOM 714 C C . ASN A 1 90 ? 2.581 26.579 43.604 1.00 37.50 90 ASN A C 1
ATOM 716 O O . ASN A 1 90 ? 1.607 25.872 43.761 1.00 37.50 90 ASN A O 1
ATOM 720 N N . SER A 1 91 ? 3.700 26.155 44.202 1.00 40.38 91 SER A N 1
ATOM 721 C CA . SER A 1 91 ? 4.889 26.867 44.670 1.00 40.38 91 SER A CA 1
ATOM 722 C C . SER A 1 91 ? 6.067 25.890 44.860 1.00 40.38 91 SER A C 1
ATOM 724 O O . SER A 1 91 ? 5.858 24.752 45.264 1.00 40.38 91 SER A O 1
ATOM 726 N N . LYS A 1 92 ? 7.291 26.402 44.680 1.00 44.00 92 LYS A N 1
ATOM 727 C CA . LYS A 1 92 ? 8.560 25.927 45.270 1.00 44.00 92 LYS A CA 1
ATOM 728 C C . LYS A 1 92 ? 9.166 24.606 44.756 1.00 44.00 92 LYS A C 1
ATOM 730 O O . LYS A 1 92 ? 8.554 23.552 44.733 1.00 44.00 92 LYS A O 1
ATOM 735 N N . THR A 1 93 ? 10.480 24.700 44.526 1.00 38.88 93 THR A N 1
ATOM 736 C CA . THR A 1 93 ? 11.493 23.646 44.304 1.00 38.88 93 THR A CA 1
ATOM 737 C C . THR A 1 93 ? 11.613 23.146 42.857 1.00 38.88 93 THR A C 1
ATOM 739 O O . THR A 1 93 ? 10.818 22.374 42.353 1.00 38.88 93 THR A O 1
ATOM 742 N N . SER A 1 94 ? 12.502 23.746 42.061 1.00 36.44 94 SER A N 1
ATOM 743 C CA . SER A 1 94 ? 13.941 23.431 42.010 1.00 36.44 94 SER A CA 1
ATOM 744 C C . SER A 1 94 ? 14.206 21.996 41.552 1.00 36.44 94 SER A C 1
ATOM 746 O O . SER A 1 94 ? 14.282 21.082 42.365 1.00 36.44 94 SER A O 1
ATOM 748 N N . LYS A 1 95 ? 14.416 21.815 40.245 1.00 34.16 95 LYS A N 1
ATOM 749 C CA . LYS A 1 95 ? 15.732 21.429 39.713 1.00 34.16 95 LYS A CA 1
ATOM 750 C C . LYS A 1 95 ? 15.673 21.302 38.196 1.00 34.16 95 LYS A C 1
ATOM 752 O O . LYS A 1 95 ? 15.032 20.430 37.622 1.00 34.16 95 LYS A O 1
ATOM 757 N N . ILE A 1 96 ? 16.399 22.218 37.576 1.00 42.22 96 ILE A N 1
ATOM 758 C CA . ILE A 1 96 ? 16.903 22.150 36.215 1.00 42.22 96 ILE A CA 1
ATOM 759 C C . ILE A 1 96 ? 17.767 20.891 36.108 1.00 42.22 96 ILE A C 1
ATOM 761 O O . ILE A 1 96 ? 18.812 20.843 36.743 1.00 42.22 96 ILE A O 1
ATOM 765 N N . TYR A 1 97 ? 17.381 19.920 35.281 1.00 36.25 97 TYR A N 1
ATOM 766 C CA . TYR A 1 97 ? 18.342 19.009 34.654 1.00 36.25 97 TYR A CA 1
ATOM 767 C C . TYR A 1 97 ? 17.996 18.826 33.176 1.00 36.25 97 TYR A C 1
ATOM 769 O O . TYR A 1 97 ? 17.197 17.995 32.757 1.00 36.25 97 TYR A O 1
ATOM 777 N N . ARG A 1 98 ? 18.633 19.705 32.402 1.00 46.34 98 ARG A N 1
ATOM 778 C CA . ARG A 1 98 ? 19.094 19.510 31.026 1.00 46.34 98 ARG A CA 1
ATOM 779 C C . ARG A 1 98 ? 19.824 18.170 30.890 1.00 46.34 98 ARG A C 1
ATOM 781 O O . ARG A 1 98 ? 20.687 17.942 31.715 1.00 46.34 98 ARG A O 1
ATOM 788 N N . TYR A 1 99 ? 19.571 17.417 29.819 1.00 35.06 99 TYR A N 1
ATOM 789 C CA . TYR A 1 99 ? 20.503 16.608 28.992 1.00 35.06 99 TYR A CA 1
ATOM 790 C C . TYR A 1 99 ? 19.628 16.135 27.809 1.00 35.06 99 TYR A C 1
ATOM 792 O O . TYR A 1 99 ? 18.559 15.591 28.049 1.00 35.06 99 TYR A O 1
ATOM 800 N N . ARG A 1 100 ? 19.825 16.452 26.523 1.00 40.06 100 ARG A N 1
ATOM 801 C CA . ARG A 1 100 ? 21.002 16.494 25.638 1.00 40.06 100 ARG A CA 1
ATOM 802 C C . ARG A 1 100 ? 21.770 15.176 25.611 1.00 40.06 100 ARG A C 1
ATOM 804 O O . ARG A 1 100 ? 22.795 15.070 26.269 1.00 40.06 100 ARG A O 1
ATOM 811 N N . TYR A 1 101 ? 21.248 14.249 24.811 1.00 35.75 101 TYR A N 1
ATOM 812 C CA . TYR A 1 101 ? 21.991 13.385 23.894 1.00 35.75 101 TYR A CA 1
ATOM 813 C C . TYR A 1 101 ? 21.225 13.341 22.573 1.00 35.75 101 TYR A C 1
ATOM 815 O O . TYR A 1 101 ? 19.973 13.357 22.639 1.00 35.75 101 TYR A O 1
#

Solvent-accessible surface area (backbone atoms only — not comparable to full-atom values): 6921 Å² total; per-residue (Å²): 133,86,82,70,54,72,46,55,45,49,27,51,51,40,26,62,76,38,80,65,33,72,64,50,54,70,67,60,81,63,74,86,42,90,56,53,73,35,44,83,55,44,63,73,92,50,67,85,70,74,61,69,65,62,52,49,53,52,53,51,53,50,40,70,74,49,91,60,84,65,97,83,62,82,83,72,88,75,73,91,80,79,88,77,82,82,74,81,74,88,79,88,82,89,79,92,77,88,80,91,132

pLDDT: mean 71.27, std 22.79, range [28.05, 95.5]

Sequence (101 aa):
MAQPTPLRAIRLKCLDCSNNQPLEVKNCTITDCPLYYYRLGKNPKRKGMGNPEAFKKYRESQAKNCGLADPDKPHDFKTKNERKEAQCVNSKTSKIYRYRY

Secondary structure (DSSP, 8-state):
-PPPPHHHHHHHHHHHHTTT-HHHHHH---TT-TTGGGTTS--GGGTT-S-HHHHHHHHHHHHHHTT---TTS------S--SSS-S--------------